Protein AF-A0A9Q0T1E7-F1 (afdb_monomer)

Organism: Salix viminalis (NCBI:txid40686)

Radius of gyration: 16.18 Å; Cα contacts (8 Å, |Δi|>4): 58; chains: 1; bounding box: 34×32×38 Å

Solvent-accessible surface area (backbone atoms only — not comparable to full-atom values): 4614 Å² total; per-residue (Å²): 138,81,63,95,55,97,60,89,78,83,84,75,76,97,79,88,78,76,50,50,46,75,47,78,40,78,90,77,73,40,80,48,72,44,86,36,68,63,92,51,63,46,78,46,69,41,86,89,81,66,49,74,44,77,52,46,52,72,71,60,52,76,77,61,78,129

Mean predicted aligned error: 9.88 Å

Secondary structure (DSSP, 8-state):
---SSS-----------SSEEEEEETTTTEEEEEE--TTSPEEEE-TTT--EEEE-THHHHTT---

pLDDT: mean 80.64, std 15.96, range [46.34, 96.94]

Sequence (66 aa):
MQSKDGRDMTLLGDLVLSNKLVLYDIENQAIGWTEYNCSSSIKVKDDKSGSVYSVGAENLRRHLTF

Nearest PDB structures (foldseek):
  7lms-assembly1_B  TM=4.345E-01  e=6.044E+00  Coxsackievirus B3 (strain Nancy)

InterPro domains:
  IPR021109 Aspartic peptidase domain superfamily [G3DSA:2.40.70.10] (1-45)
  IPR021109 Aspartic peptidase domain superfamily [SSF50630] (5-43)
  IPR033121 Peptidase family A1 domain [PS51767] (1-34)

Structure (mmCIF, N/CA/C/O backbone):
data_AF-A0A9Q0T1E7-F1
#
_entry.id   AF-A0A9Q0T1E7-F1
#
loop_
_atom_site.group_PDB
_atom_site.id
_atom_site.type_symbol
_atom_site.label_atom_id
_atom_site.label_alt_id
_atom_site.label_comp_id
_atom_site.label_asym_id
_atom_site.label_entity_id
_atom_site.label_seq_id
_atom_site.pdbx_PDB_ins_code
_atom_site.Cartn_x
_atom_site.Cartn_y
_atom_site.Cartn_z
_atom_site.occupancy
_atom_site.B_iso_or_equiv
_atom_site.auth_seq_id
_atom_site.auth_comp_id
_atom_site.auth_asym_id
_atom_site.auth_atom_id
_atom_site.pdbx_PDB_model_num
ATOM 1 N N . MET A 1 1 ? -13.625 -21.497 -19.114 1.00 48.41 1 MET A N 1
ATOM 2 C CA . MET A 1 1 ? -12.903 -22.074 -17.962 1.00 48.41 1 MET A CA 1
ATOM 3 C C . MET A 1 1 ? -13.722 -21.739 -16.728 1.00 48.41 1 MET A C 1
ATOM 5 O O . MET A 1 1 ? -13.733 -20.593 -16.314 1.00 48.41 1 MET A O 1
ATOM 9 N N . GLN A 1 2 ? -14.547 -22.679 -16.273 1.00 46.34 2 GLN A N 1
ATOM 10 C CA . GLN A 1 2 ? -15.525 -22.450 -15.208 1.00 46.34 2 GLN A CA 1
ATOM 11 C C . GLN A 1 2 ? -14.870 -22.844 -13.880 1.00 46.34 2 GLN A C 1
ATOM 13 O O . GLN A 1 2 ? -14.470 -23.997 -13.711 1.00 46.34 2 GLN A O 1
ATOM 18 N N . SER A 1 3 ? -14.697 -21.880 -12.976 1.00 51.75 3 SER A N 1
ATOM 19 C CA . SER A 1 3 ? -14.285 -22.150 -11.598 1.00 51.75 3 SER A CA 1
ATOM 20 C C . SER A 1 3 ? -15.394 -22.952 -10.915 1.00 51.75 3 SER A C 1
ATOM 22 O O . SER A 1 3 ? -16.563 -22.583 -10.989 1.00 51.75 3 SER A O 1
ATOM 24 N N . LYS A 1 4 ? -15.030 -24.065 -10.272 1.00 61.91 4 LYS A N 1
ATOM 25 C CA . LYS A 1 4 ? -15.955 -24.969 -9.567 1.00 61.91 4 LYS A CA 1
ATOM 26 C C . LYS A 1 4 ? -16.577 -24.381 -8.294 1.00 61.91 4 LYS A C 1
ATOM 28 O O . LYS A 1 4 ? -17.426 -25.035 -7.706 1.00 61.91 4 LYS A O 1
ATOM 33 N N . ASP A 1 5 ? -16.230 -23.153 -7.937 1.00 62.22 5 ASP A N 1
ATOM 34 C CA . ASP A 1 5 ? -16.995 -22.325 -7.011 1.00 62.22 5 ASP A CA 1
ATOM 35 C C . ASP A 1 5 ? -17.511 -21.125 -7.800 1.00 62.22 5 ASP A C 1
ATOM 37 O O . ASP A 1 5 ? -16.716 -20.493 -8.498 1.00 62.22 5 ASP A O 1
ATOM 41 N N . GLY A 1 6 ? -18.806 -20.813 -7.689 1.00 54.59 6 GLY A N 1
ATOM 42 C CA . GLY A 1 6 ? -19.522 -19.743 -8.406 1.00 54.59 6 GLY A CA 1
ATOM 43 C C . GLY A 1 6 ? -19.082 -18.311 -8.073 1.00 54.59 6 GLY A C 1
ATOM 44 O O . GLY A 1 6 ? -19.914 -17.448 -7.823 1.00 54.59 6 GLY A O 1
ATOM 45 N N . ARG A 1 7 ? -17.774 -18.067 -8.027 1.00 65.31 7 ARG A N 1
ATOM 46 C CA . ARG A 1 7 ? -17.137 -16.759 -7.967 1.00 65.31 7 ARG A CA 1
ATOM 47 C C . ARG A 1 7 ? -16.733 -16.402 -9.391 1.00 65.31 7 ARG A C 1
ATOM 49 O O . ARG A 1 7 ? -15.873 -17.069 -9.971 1.00 65.31 7 ARG A O 1
ATOM 56 N N . ASP A 1 8 ? -17.379 -15.385 -9.948 1.00 67.31 8 ASP A N 1
ATOM 57 C CA . ASP A 1 8 ? -17.030 -14.842 -11.256 1.00 67.31 8 ASP A CA 1
ATOM 58 C C . ASP A 1 8 ? -15.562 -14.397 -11.241 1.00 67.31 8 ASP A C 1
ATOM 60 O O . ASP A 1 8 ? -15.148 -13.544 -10.457 1.00 67.31 8 ASP A O 1
ATOM 64 N N . MET A 1 9 ? -14.745 -15.048 -12.067 1.00 69.12 9 MET A N 1
ATOM 65 C CA . MET A 1 9 ? -13.316 -14.779 -12.186 1.00 69.12 9 MET A CA 1
ATOM 66 C C . MET A 1 9 ? -13.087 -13.920 -13.429 1.00 69.12 9 MET A C 1
ATOM 68 O O . MET A 1 9 ? -13.188 -14.412 -14.553 1.00 69.12 9 MET A O 1
ATOM 72 N N . THR A 1 10 ? -12.746 -12.648 -13.230 1.00 69.50 10 THR A N 1
ATOM 73 C CA . THR A 1 10 ? -12.345 -11.742 -14.315 1.00 69.50 10 THR A CA 1
ATOM 74 C C . THR A 1 10 ? -10.833 -11.819 -14.500 1.00 69.50 10 THR A C 1
ATOM 76 O O . THR A 1 10 ? -10.072 -11.379 -13.640 1.00 69.50 10 THR A O 1
ATOM 79 N N . LEU A 1 11 ? -10.389 -12.389 -15.623 1.00 74.06 11 LEU A N 1
ATOM 80 C CA . LEU A 1 11 ? -8.976 -12.420 -15.992 1.00 74.06 11 LEU A CA 1
ATOM 81 C C . LEU A 1 11 ? -8.610 -11.100 -16.676 1.00 74.06 11 LEU A C 1
ATOM 83 O O . LEU A 1 11 ? -8.930 -10.882 -17.844 1.00 74.06 11 LEU A O 1
ATOM 87 N N . LEU A 1 12 ? -7.945 -10.221 -15.935 1.00 72.44 12 LEU A N 1
ATOM 88 C CA . LEU A 1 12 ? -7.232 -9.092 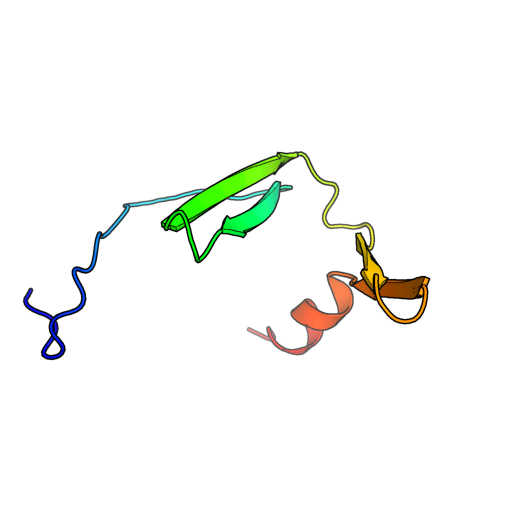-16.517 1.00 72.44 12 LEU A CA 1
ATOM 89 C C . LEU A 1 12 ? -5.904 -9.636 -17.060 1.00 72.44 12 LEU A C 1
ATOM 91 O O . LEU A 1 12 ? -5.270 -10.450 -16.390 1.00 72.44 12 LEU A O 1
ATOM 95 N N . GLY A 1 13 ? -5.536 -9.260 -18.2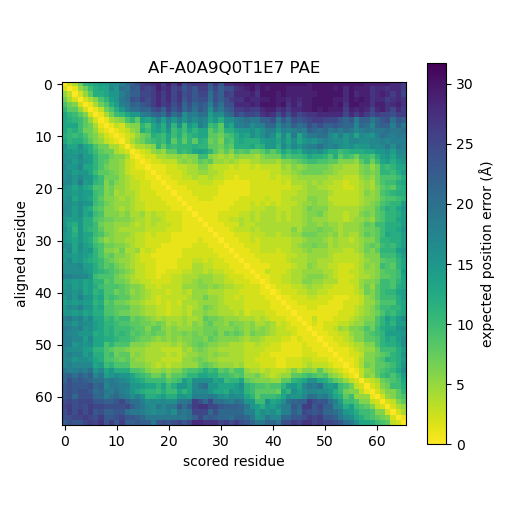88 1.00 80.06 13 GLY A N 1
ATOM 96 C CA . GLY A 1 13 ? -4.262 -9.653 -18.898 1.00 80.06 13 GLY A CA 1
ATOM 97 C C . GLY A 1 13 ? -3.063 -9.030 -18.176 1.00 80.06 13 GLY A C 1
ATOM 98 O O . GLY A 1 13 ? -3.075 -8.820 -16.965 1.00 80.06 13 GLY A O 1
ATOM 99 N N . ASP A 1 14 ? -2.019 -8.689 -18.919 1.00 80.44 14 ASP A N 1
ATOM 100 C CA . ASP A 1 14 ? -0.791 -8.188 -18.304 1.00 80.44 14 ASP A CA 1
ATOM 101 C C . ASP A 1 14 ? -0.997 -6.799 -17.673 1.00 80.44 14 ASP A C 1
ATOM 103 O O . ASP A 1 14 ? -1.300 -5.816 -18.353 1.00 80.44 14 ASP A O 1
ATOM 107 N N . LEU A 1 15 ? -0.808 -6.718 -16.353 1.00 82.81 15 LEU A N 1
ATOM 108 C CA . LEU A 1 15 ? -0.864 -5.484 -15.571 1.00 82.81 15 LEU A CA 1
ATOM 109 C C . LEU A 1 15 ? 0.509 -5.209 -14.944 1.00 82.81 15 LEU A C 1
ATOM 111 O O . LEU A 1 15 ? 1.019 -6.013 -14.165 1.00 82.81 15 LEU A O 1
ATOM 115 N N . VAL A 1 16 ? 1.104 -4.053 -15.253 1.00 83.12 16 VAL A N 1
ATOM 116 C CA . VAL A 1 16 ? 2.415 -3.644 -14.721 1.00 83.12 16 VAL A CA 1
ATOM 117 C C . VAL A 1 16 ? 2.236 -2.638 -13.582 1.00 83.12 16 VAL A C 1
ATOM 119 O O . VAL A 1 16 ? 1.795 -1.513 -13.803 1.00 83.12 16 VAL A O 1
ATOM 122 N N . LEU A 1 17 ? 2.631 -3.019 -12.362 1.00 86.94 17 LEU A N 1
ATOM 123 C CA . LEU A 1 17 ? 2.502 -2.203 -11.143 1.00 86.94 17 LEU A CA 1
ATOM 124 C C . LEU A 1 17 ? 3.869 -1.902 -10.514 1.00 86.94 17 LEU A C 1
ATOM 126 O O . LEU A 1 17 ? 4.199 -2.377 -9.431 1.00 86.94 17 LEU A O 1
ATOM 130 N N . SER A 1 18 ? 4.681 -1.100 -11.203 1.00 89.19 18 SER A N 1
ATOM 131 C CA . SER A 1 18 ? 5.975 -0.641 -10.683 1.00 89.19 18 SER A CA 1
ATOM 132 C C . SER A 1 18 ? 5.850 0.718 -9.989 1.00 89.19 18 SER A C 1
ATOM 134 O O . SER A 1 18 ? 5.220 1.632 -10.532 1.00 89.19 18 SER A O 1
ATOM 136 N N . ASN A 1 19 ? 6.460 0.848 -8.803 1.00 90.12 19 ASN A N 1
ATOM 137 C CA . ASN A 1 19 ? 6.412 2.047 -7.951 1.00 90.12 19 ASN A CA 1
ATOM 138 C C . ASN A 1 19 ? 4.983 2.549 -7.690 1.00 90.12 19 ASN A C 1
ATOM 140 O O . ASN A 1 19 ? 4.686 3.738 -7.798 1.00 90.12 19 ASN A O 1
ATOM 144 N N . LYS A 1 20 ? 4.077 1.621 -7.369 1.00 91.62 20 LYS A N 1
ATOM 145 C CA . LYS A 1 20 ? 2.688 1.927 -7.023 1.00 91.62 20 LYS A CA 1
ATOM 146 C C . LYS A 1 20 ? 2.363 1.464 -5.613 1.00 91.62 20 LYS A C 1
ATOM 148 O O . LYS A 1 20 ? 2.745 0.366 -5.213 1.00 91.62 20 LYS A O 1
ATOM 153 N N . LEU A 1 21 ? 1.606 2.280 -4.891 1.00 90.88 21 LEU A N 1
ATOM 154 C CA . LEU A 1 21 ? 0.847 1.839 -3.728 1.00 90.88 21 LEU A CA 1
ATOM 155 C C . LEU A 1 21 ? -0.524 1.379 -4.219 1.00 90.88 21 LEU A C 1
ATOM 157 O O . LEU A 1 21 ? -1.232 2.168 -4.838 1.00 90.88 21 LEU A O 1
ATOM 161 N N . VAL A 1 22 ? -0.872 0.120 -3.957 1.00 91.69 22 VAL A N 1
ATOM 162 C CA . VAL A 1 22 ? -2.119 -0.509 -4.414 1.00 91.69 22 VAL A CA 1
ATOM 163 C C . VAL A 1 22 ? -3.061 -0.677 -3.227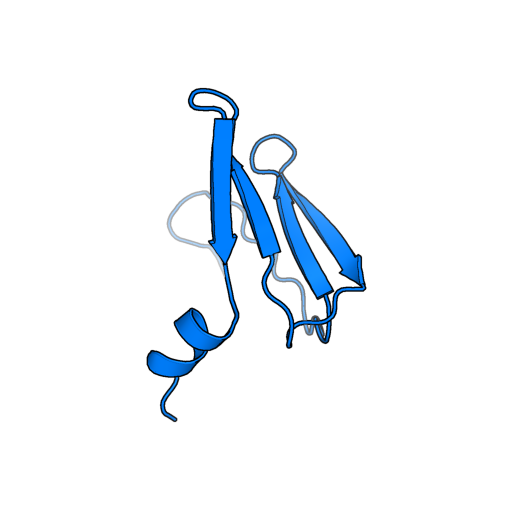 1.00 91.69 22 VAL A C 1
ATOM 165 O O . VAL A 1 22 ? -2.662 -1.213 -2.194 1.00 91.69 22 VAL A O 1
ATOM 168 N N . LEU A 1 23 ? -4.307 -0.236 -3.384 1.00 92.75 23 LEU A N 1
ATOM 169 C CA . LEU A 1 23 ? -5.390 -0.424 -2.426 1.00 92.75 23 LEU A CA 1
ATOM 170 C C . LEU A 1 23 ? -6.483 -1.267 -3.080 1.00 92.75 23 LEU A C 1
ATOM 172 O O . LEU A 1 23 ? -6.931 -0.952 -4.183 1.00 92.75 23 LEU A O 1
ATOM 176 N N . TYR A 1 24 ? -6.917 -2.315 -2.387 1.00 92.38 24 TYR A N 1
ATOM 177 C CA . TYR A 1 24 ? -8.084 -3.091 -2.781 1.00 92.38 24 TYR A CA 1
ATOM 178 C C . TYR A 1 24 ? -9.245 -2.781 -1.843 1.00 92.38 24 TYR A C 1
ATOM 180 O O . TYR A 1 24 ? -9.189 -3.083 -0.651 1.00 92.38 24 TYR A O 1
ATOM 188 N N . ASP A 1 25 ? -10.280 -2.165 -2.398 1.00 93.38 25 ASP A N 1
ATOM 189 C CA . ASP A 1 25 ? -11.547 -1.931 -1.728 1.00 93.38 25 ASP A CA 1
ATOM 190 C C . ASP A 1 25 ? -12.438 -3.164 -1.913 1.00 93.38 25 ASP A C 1
ATOM 192 O O . ASP A 1 25 ? -12.924 -3.446 -3.011 1.00 93.38 25 ASP A O 1
ATOM 196 N N . ILE A 1 26 ? -12.619 -3.919 -0.828 1.00 92.75 26 ILE A N 1
ATOM 197 C CA . ILE A 1 26 ? -13.400 -5.161 -0.817 1.00 92.75 26 ILE A CA 1
ATOM 198 C C . ILE A 1 26 ? -14.899 -4.876 -0.972 1.00 92.75 26 ILE A C 1
ATOM 200 O O . ILE A 1 26 ? -15.598 -5.671 -1.599 1.00 92.75 26 ILE A O 1
ATOM 204 N N . GLU A 1 27 ? -15.396 -3.764 -0.422 1.00 94.19 27 GLU A N 1
ATOM 205 C CA . GLU A 1 27 ? -16.823 -3.421 -0.457 1.00 94.19 27 GLU A CA 1
ATOM 206 C C . GLU A 1 27 ? -17.245 -3.004 -1.866 1.00 94.19 27 GLU A C 1
ATOM 208 O O . GLU A 1 27 ? -18.265 -3.467 -2.373 1.00 94.19 27 GLU A O 1
ATOM 213 N N . ASN A 1 28 ? -16.421 -2.186 -2.523 1.00 94.44 28 ASN A N 1
ATOM 214 C CA . ASN A 1 28 ? -16.689 -1.688 -3.872 1.00 94.44 28 ASN A CA 1
ATOM 215 C C . ASN A 1 28 ? -16.078 -2.557 -4.983 1.00 94.44 28 ASN A C 1
ATOM 217 O O . ASN A 1 28 ? -16.224 -2.229 -6.160 1.00 94.44 28 ASN A O 1
ATOM 221 N N . GLN A 1 29 ? -15.377 -3.642 -4.627 1.00 89.12 29 GLN A N 1
ATOM 222 C CA . GLN A 1 29 ? -14.623 -4.499 -5.554 1.00 89.12 29 GLN A CA 1
ATOM 223 C C . GLN A 1 29 ? -13.708 -3.696 -6.495 1.00 89.12 29 GLN A C 1
ATOM 225 O O . GLN A 1 29 ? -13.540 -4.024 -7.671 1.00 89.12 29 GLN A O 1
ATOM 230 N N . ALA A 1 30 ? -13.121 -2.619 -5.976 1.00 91.31 30 ALA A N 1
ATOM 231 C CA . ALA A 1 30 ? -12.351 -1.661 -6.753 1.00 91.31 30 ALA A CA 1
ATOM 232 C C . ALA A 1 30 ? -10.871 -1.733 -6.382 1.00 91.31 30 ALA A C 1
ATOM 234 O O . ALA A 1 30 ? -10.500 -1.841 -5.213 1.00 91.31 30 ALA A O 1
ATOM 235 N N . ILE A 1 31 ? -10.009 -1.647 -7.391 1.00 91.56 31 ILE A N 1
ATOM 236 C CA . ILE A 1 31 ? -8.564 -1.554 -7.196 1.00 91.56 31 ILE A CA 1
ATOM 237 C C . ILE A 1 31 ? -8.145 -0.131 -7.550 1.00 91.56 31 ILE A C 1
ATOM 239 O O . ILE A 1 31 ? -8.337 0.317 -8.679 1.00 91.56 31 ILE A O 1
ATOM 243 N N . GLY A 1 32 ? -7.571 0.567 -6.576 1.00 93.38 32 GLY A N 1
ATOM 244 C CA . GLY A 1 32 ? -6.949 1.872 -6.761 1.00 93.38 32 GLY A CA 1
ATOM 245 C C . GLY A 1 32 ? -5.434 1.769 -6.652 1.00 93.38 32 GLY A C 1
ATOM 246 O O . GLY A 1 32 ? -4.902 0.943 -5.909 1.00 93.38 32 GLY A O 1
ATOM 247 N N . TRP A 1 33 ? -4.718 2.629 -7.366 1.00 94.38 33 TRP A N 1
ATOM 248 C CA . TRP A 1 33 ? -3.278 2.779 -7.199 1.00 94.38 33 TRP A CA 1
ATOM 249 C C . TRP A 1 33 ? -2.849 4.234 -7.319 1.00 94.38 33 TRP A C 1
ATOM 251 O O . TRP A 1 33 ? -3.488 5.040 -7.990 1.00 94.38 33 TRP A O 1
ATOM 261 N N . THR A 1 34 ? -1.730 4.559 -6.685 1.00 94.62 34 THR A N 1
ATOM 262 C CA . THR A 1 34 ? -1.062 5.857 -6.816 1.00 94.62 34 THR A CA 1
ATOM 263 C C . THR A 1 34 ? 0.449 5.667 -6.858 1.00 94.62 34 THR A C 1
ATOM 265 O O . THR A 1 34 ? 0.953 4.624 -6.437 1.00 94.62 34 THR A O 1
ATOM 268 N N . GLU A 1 35 ? 1.178 6.649 -7.382 1.00 94.94 35 GLU A N 1
ATOM 269 C CA . GLU A 1 35 ? 2.643 6.634 -7.384 1.00 94.94 35 GLU A CA 1
ATOM 270 C C . GLU A 1 35 ? 3.187 6.572 -5.953 1.00 94.94 35 GLU A C 1
ATOM 272 O O . GLU A 1 35 ? 2.752 7.313 -5.069 1.00 94.94 35 GLU A O 1
ATOM 277 N N . TYR A 1 36 ? 4.154 5.687 -5.719 1.00 92.19 36 TYR A N 1
ATOM 278 C CA . TYR A 1 36 ? 4.779 5.523 -4.414 1.00 92.19 36 TYR A CA 1
ATOM 279 C C . TYR A 1 36 ? 6.220 5.029 -4.534 1.00 92.19 36 TYR A C 1
ATOM 281 O O . TYR A 1 36 ? 6.538 4.141 -5.324 1.00 92.19 36 TYR A O 1
ATOM 289 N N . ASN A 1 37 ? 7.105 5.566 -3.694 1.00 90.75 37 ASN A N 1
ATOM 290 C CA . ASN A 1 37 ? 8.478 5.090 -3.599 1.00 90.75 37 ASN A CA 1
ATOM 291 C C . ASN A 1 37 ? 8.533 3.788 -2.783 1.00 90.75 37 ASN A C 1
ATOM 293 O O . ASN A 1 37 ? 8.624 3.826 -1.555 1.00 90.75 37 ASN A O 1
ATOM 297 N N . CYS A 1 38 ? 8.546 2.634 -3.454 1.00 87.69 38 CYS A N 1
ATOM 298 C CA . CYS A 1 38 ? 8.594 1.315 -2.808 1.00 87.69 38 CYS A CA 1
ATOM 299 C C . CYS A 1 38 ? 9.889 1.033 -2.017 1.00 87.69 38 CYS A C 1
ATOM 301 O O . CYS A 1 38 ? 9.953 0.034 -1.302 1.00 87.69 38 CYS A O 1
ATOM 303 N N . SER A 1 39 ? 10.910 1.894 -2.113 1.00 87.06 39 SER A N 1
ATOM 304 C CA . SER A 1 39 ? 12.091 1.837 -1.236 1.00 87.06 39 SER A CA 1
ATOM 305 C C . SER A 1 39 ? 11.843 2.468 0.142 1.00 87.06 39 SER A C 1
ATOM 307 O O . SER A 1 39 ? 12.679 2.332 1.029 1.00 87.06 39 SER A O 1
ATOM 309 N N . SER A 1 40 ? 10.716 3.161 0.332 1.00 88.81 40 SER A N 1
ATOM 310 C CA . SER A 1 40 ? 10.313 3.783 1.599 1.00 88.81 40 SER A CA 1
ATOM 311 C C . SER A 1 40 ? 9.228 2.977 2.323 1.00 88.81 40 SER A C 1
ATOM 313 O O . SER A 1 40 ? 8.463 2.238 1.699 1.00 88.81 40 SER A O 1
ATOM 315 N N . SER A 1 41 ? 9.145 3.116 3.649 1.00 90.25 41 SER A N 1
ATOM 316 C CA . SER A 1 41 ? 8.120 2.456 4.464 1.00 90.25 41 SER A CA 1
ATOM 317 C C . SER A 1 41 ? 6.806 3.239 4.503 1.00 90.25 41 SER A C 1
ATOM 319 O O . SER A 1 41 ? 6.790 4.467 4.576 1.00 90.25 41 SER A O 1
ATOM 321 N N . ILE A 1 42 ? 5.693 2.507 4.491 1.00 91.12 42 ILE A N 1
ATOM 322 C CA . ILE A 1 42 ? 4.340 3.051 4.626 1.00 91.12 42 ILE A CA 1
ATOM 323 C C . ILE A 1 42 ? 4.025 3.178 6.114 1.00 91.12 42 ILE A C 1
ATOM 325 O O . ILE A 1 42 ? 4.249 2.237 6.874 1.00 91.12 42 ILE A O 1
ATOM 329 N N . LYS A 1 43 ? 3.476 4.318 6.538 1.00 91.81 43 LYS A N 1
ATOM 330 C CA . LYS A 1 43 ? 2.986 4.505 7.909 1.00 91.81 43 LYS A CA 1
ATOM 331 C C . LYS A 1 43 ? 1.488 4.233 7.965 1.00 91.81 43 LYS A C 1
ATOM 333 O O . LYS A 1 43 ? 0.720 4.912 7.292 1.00 91.81 43 LYS A O 1
ATOM 338 N N . VAL A 1 44 ? 1.087 3.275 8.790 1.00 92.12 44 VAL A N 1
ATOM 339 C CA . VAL A 1 44 ? -0.313 2.919 9.036 1.00 92.12 44 VAL A CA 1
ATOM 340 C C . VAL A 1 44 ? -0.657 3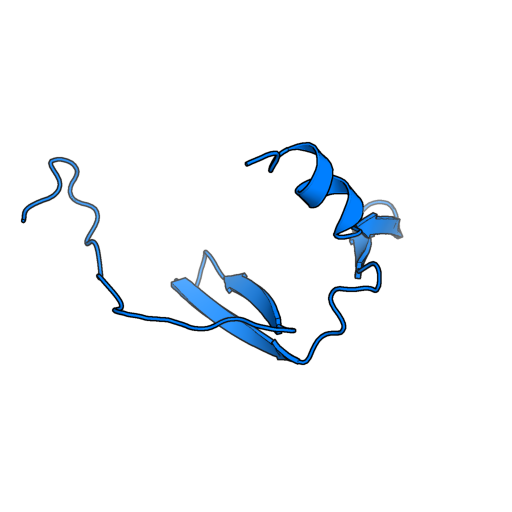.323 10.457 1.00 92.12 44 VAL A C 1
ATOM 342 O O . VAL A 1 44 ? 0.022 2.910 11.395 1.00 92.12 44 VAL A O 1
ATOM 345 N N . LYS A 1 45 ? -1.690 4.144 10.619 1.00 95.44 45 LYS A N 1
ATOM 346 C CA . LYS A 1 45 ? -2.206 4.514 11.932 1.00 95.44 45 LYS A CA 1
ATOM 347 C 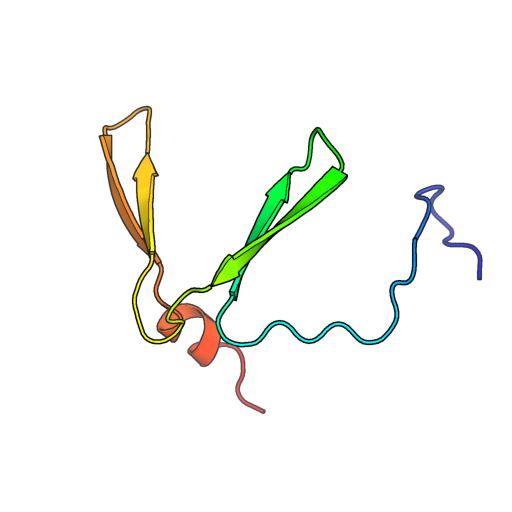C . LYS A 1 45 ? -3.406 3.633 12.248 1.00 95.44 45 LYS A C 1
ATOM 349 O O . LYS A 1 45 ? -4.321 3.542 11.441 1.00 95.44 45 LYS A O 1
ATOM 354 N N . ASP A 1 46 ? -3.383 2.994 13.407 1.00 95.44 46 ASP A N 1
ATOM 355 C CA . ASP A 1 46 ? -4.556 2.313 13.935 1.00 95.44 46 ASP A CA 1
ATOM 356 C C . ASP A 1 46 ? -5.501 3.347 14.551 1.00 95.44 46 ASP A C 1
ATOM 358 O O . ASP A 1 46 ? -5.127 4.075 15.473 1.00 95.44 46 ASP A O 1
ATOM 362 N N . ASP A 1 47 ? -6.727 3.419 14.042 1.00 94.69 47 ASP A N 1
ATOM 363 C CA . ASP A 1 47 ? -7.694 4.436 14.465 1.00 94.69 47 ASP A CA 1
ATOM 364 C C . ASP A 1 47 ? -8.182 4.231 15.903 1.00 94.69 47 ASP A C 1
ATOM 366 O O . ASP A 1 47 ? -8.559 5.195 16.568 1.00 94.69 47 ASP A O 1
ATOM 370 N N . LYS A 1 48 ? -8.149 2.993 16.414 1.00 96.06 48 LYS A N 1
ATOM 371 C CA . LYS A 1 48 ? -8.628 2.671 17.767 1.00 96.06 48 LYS A CA 1
ATOM 372 C C . LYS A 1 48 ? -7.619 3.049 18.849 1.00 96.06 48 LYS A C 1
ATOM 374 O O . LYS A 1 48 ? -7.994 3.640 19.856 1.00 96.06 48 LYS A O 1
ATOM 379 N N . SER A 1 49 ? -6.352 2.688 18.665 1.00 96.56 49 SER A N 1
ATOM 380 C CA . SER A 1 49 ? -5.275 2.914 19.638 1.00 96.56 49 SER A CA 1
ATOM 381 C C . SER A 1 49 ? -4.461 4.178 19.362 1.00 96.56 49 SER A C 1
ATOM 383 O O . SER A 1 49 ? -3.738 4.643 20.238 1.00 96.56 49 SER A O 1
ATOM 385 N N . GLY A 1 50 ? -4.531 4.725 18.145 1.00 96.50 50 GLY A N 1
ATOM 386 C CA . GLY A 1 50 ? -3.689 5.831 17.690 1.00 96.50 50 GLY A CA 1
ATOM 387 C C . GLY A 1 50 ? -2.242 5.435 17.378 1.00 96.50 50 GLY A C 1
ATOM 388 O O . GLY A 1 50 ? -1.456 6.298 16.978 1.00 96.50 50 GLY A O 1
ATOM 389 N N . SER A 1 51 ? -1.889 4.158 17.539 1.00 96.94 51 SER A N 1
ATOM 390 C CA . SER A 1 51 ? -0.544 3.637 17.289 1.00 96.94 51 SER A CA 1
ATOM 391 C C . SER A 1 51 ? -0.183 3.733 15.809 1.00 96.94 51 SER A C 1
ATOM 393 O O . SER A 1 51 ? -1.017 3.479 14.942 1.00 96.94 51 SER A O 1
ATOM 395 N N . VAL A 1 52 ? 1.072 4.075 15.511 1.00 96.06 52 VAL A N 1
ATOM 396 C CA . VAL A 1 52 ? 1.585 4.156 14.136 1.00 96.06 52 VAL A CA 1
ATOM 397 C C . VAL A 1 52 ? 2.570 3.020 13.886 1.00 96.06 52 VAL A C 1
ATOM 399 O O . VAL A 1 52 ? 3.584 2.905 14.571 1.00 96.06 52 VAL A O 1
ATOM 402 N N . TYR A 1 53 ? 2.293 2.219 12.864 1.00 91.81 53 TYR A N 1
ATOM 403 C CA . TYR A 1 53 ? 3.104 1.090 12.423 1.00 91.81 53 TYR A CA 1
ATOM 404 C C . TYR A 1 53 ? 3.780 1.409 11.093 1.00 91.81 53 TYR A C 1
ATOM 406 O O . TYR A 1 53 ? 3.197 2.069 10.235 1.00 91.81 53 TYR A O 1
ATOM 414 N N . SER A 1 54 ? 5.015 0.939 10.911 1.00 91.44 54 SER A N 1
ATOM 415 C CA . SER A 1 54 ? 5.748 1.089 9.649 1.00 91.44 54 SER A CA 1
ATOM 416 C C . SER A 1 54 ? 5.786 -0.235 8.893 1.00 91.44 54 SER A C 1
ATOM 418 O O . SER A 1 54 ? 6.254 -1.240 9.422 1.00 91.44 54 SER A O 1
ATOM 420 N N . VAL A 1 55 ? 5.324 -0.227 7.644 1.00 86.81 55 VAL A N 1
ATOM 421 C CA . VAL A 1 55 ? 5.313 -1.378 6.737 1.00 86.81 55 VAL A CA 1
ATOM 422 C C . VAL A 1 55 ? 6.315 -1.113 5.616 1.00 86.81 55 VAL A C 1
ATOM 424 O O . VAL A 1 55 ? 6.078 -0.293 4.733 1.00 86.81 55 VAL A O 1
ATOM 427 N N . GLY A 1 56 ? 7.474 -1.765 5.682 1.00 80.81 56 GLY A N 1
ATOM 428 C CA . GLY A 1 56 ? 8.529 -1.672 4.669 1.00 80.81 56 GLY A CA 1
ATOM 429 C C . GLY A 1 56 ? 8.544 -2.862 3.707 1.00 80.81 56 GLY A C 1
ATOM 430 O O . GLY A 1 56 ? 8.201 -3.985 4.083 1.00 80.81 56 GLY A O 1
ATOM 431 N N . ALA A 1 57 ? 9.023 -2.634 2.479 1.00 73.00 57 ALA A N 1
ATOM 432 C CA . ALA A 1 57 ? 9.222 -3.682 1.470 1.00 73.00 57 ALA A CA 1
ATOM 433 C C . ALA A 1 57 ? 10.260 -4.744 1.888 1.00 73.00 57 ALA A C 1
ATOM 435 O O . ALA A 1 57 ? 10.246 -5.872 1.395 1.00 73.0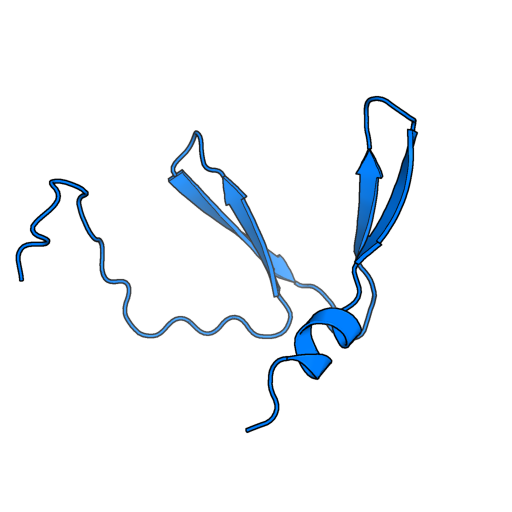0 57 ALA A O 1
ATOM 436 N N . GLU A 1 58 ? 11.146 -4.409 2.826 1.00 67.25 58 GLU A N 1
ATOM 437 C CA . GLU A 1 58 ? 12.133 -5.323 3.414 1.00 67.25 58 GLU A CA 1
ATOM 438 C C . GLU A 1 58 ? 11.512 -6.562 4.082 1.00 67.25 58 GLU A C 1
ATOM 440 O O . GLU A 1 58 ? 12.146 -7.617 4.114 1.00 67.25 58 GLU A O 1
ATOM 445 N N . ASN A 1 59 ? 10.257 -6.471 4.539 1.00 57.56 59 ASN A N 1
ATOM 446 C CA . ASN A 1 59 ? 9.522 -7.613 5.090 1.00 57.56 59 ASN A CA 1
ATOM 447 C C . ASN A 1 59 ? 9.030 -8.581 4.003 1.00 57.56 59 ASN A C 1
ATOM 449 O O . ASN A 1 59 ? 8.937 -9.779 4.252 1.00 57.56 59 ASN A O 1
ATOM 453 N N . LEU A 1 60 ? 8.764 -8.090 2.788 1.00 59.78 60 LEU A N 1
ATOM 454 C CA . LEU A 1 60 ? 8.312 -8.915 1.659 1.00 59.78 60 LEU A CA 1
ATOM 455 C C . LEU A 1 60 ? 9.487 -9.594 0.941 1.00 59.78 60 LEU A C 1
ATOM 457 O O . LEU A 1 60 ? 9.359 -10.715 0.455 1.00 59.78 60 LEU A O 1
ATOM 461 N N . ARG A 1 61 ? 10.661 -8.946 0.913 1.00 58.19 61 ARG A N 1
ATOM 462 C CA . ARG A 1 61 ? 11.863 -9.484 0.252 1.00 58.19 61 ARG A CA 1
ATOM 463 C C . ARG A 1 61 ? 12.410 -10.755 0.906 1.00 58.19 61 ARG A C 1
ATOM 465 O O . ARG A 1 61 ? 12.924 -11.608 0.195 1.00 58.19 61 ARG A O 1
ATOM 472 N N . ARG A 1 62 ? 12.285 -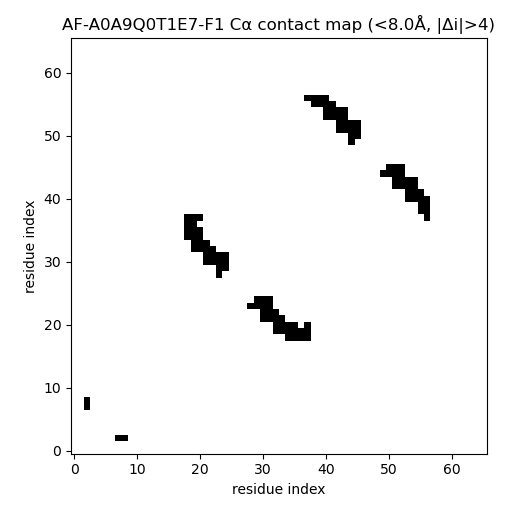10.926 2.230 1.00 55.34 62 ARG A N 1
ATOM 473 C CA . ARG A 1 62 ? 12.813 -12.122 2.927 1.00 55.34 62 ARG A CA 1
ATOM 474 C C . ARG A 1 62 ? 12.099 -13.426 2.558 1.00 55.34 62 ARG A C 1
ATOM 476 O O . ARG A 1 62 ? 12.642 -14.486 2.840 1.00 55.34 62 ARG A O 1
ATOM 483 N N . HIS A 1 63 ? 10.913 -13.361 1.953 1.00 54.22 63 HIS A N 1
ATOM 484 C CA . HIS A 1 63 ? 10.135 -14.547 1.584 1.00 54.22 63 HIS A CA 1
ATOM 485 C C . HIS A 1 63 ? 10.163 -14.862 0.08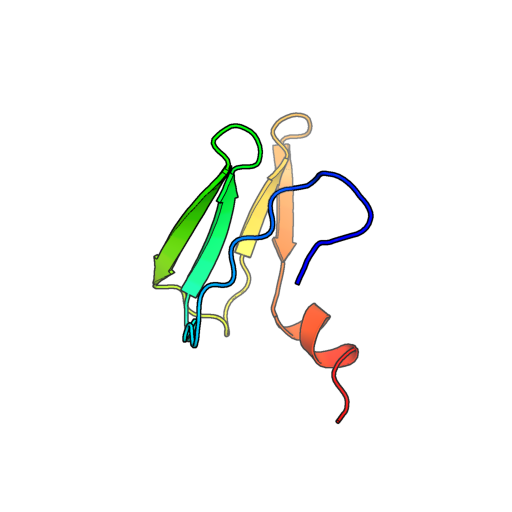0 1.00 54.22 63 HIS A C 1
ATOM 487 O O . HIS A 1 63 ? 9.614 -15.869 -0.349 1.00 54.22 63 HIS A O 1
ATOM 493 N N . LEU A 1 64 ? 10.833 -14.029 -0.721 1.00 49.16 64 LEU A N 1
ATOM 494 C CA . LEU A 1 64 ? 11.038 -14.248 -2.150 1.00 49.16 64 LEU A CA 1
ATOM 495 C C . LEU A 1 64 ? 12.535 -14.432 -2.398 1.00 49.16 64 LEU A C 1
ATOM 497 O O . LEU A 1 64 ? 13.222 -13.537 -2.885 1.00 49.16 64 LEU A O 1
ATOM 501 N N . THR A 1 65 ? 13.046 -15.595 -1.992 1.00 49.50 65 THR A N 1
ATOM 502 C CA . THR A 1 65 ? 14.318 -16.101 -2.522 1.00 49.50 65 THR A CA 1
ATOM 503 C C . THR A 1 65 ? 13.944 -16.927 -3.748 1.00 49.50 65 THR A C 1
ATOM 505 O O . THR A 1 65 ? 13.274 -17.947 -3.597 1.00 49.50 65 THR A O 1
ATOM 508 N N . PHE A 1 66 ? 14.260 -16.423 -4.940 1.00 48.97 66 PHE A N 1
ATOM 509 C CA . PHE A 1 66 ? 14.225 -17.225 -6.165 1.00 48.97 66 PHE A CA 1
ATOM 510 C C . PHE A 1 66 ? 15.447 -18.142 -6.203 1.00 48.97 66 PHE A C 1
ATOM 512 O O . PHE A 1 66 ? 16.518 -17.686 -5.736 1.00 48.97 66 PHE A O 1
#

Foldseek 3Di:
DDDPDPDDDDDDPDDDDPQWDWDQDPVVRDIDI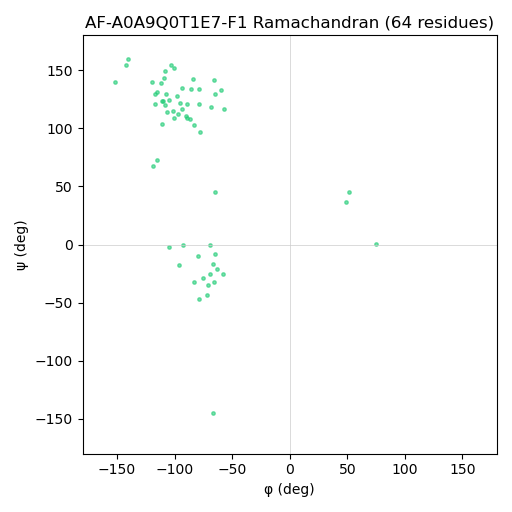DHHDLQAWDWDADPPPRDIDTHHCVVVVVVDDD